Protein AF-A0A819IJ86-F1 (afdb_monomer_lite)

Radius of gyration: 15.09 Å; chains: 1; bounding box: 51×26×33 Å

pLDDT: mean 74.7, std 16.1, range [35.72, 92.31]

Foldseek 3Di:
DDPDDDPPPPPDQQLVNQLVQQVPDDPPDPCSNVLSSVQSVLQWHDDPPDCWIAHPFQRDIDNADAPQFPLVVVLVRSVVSPVDDDDDGPSNVVVPVDRRHHD

Structure (mmCIF, N/CA/C/O backbone):
data_AF-A0A819IJ86-F1
#
_entry.id   AF-A0A819IJ86-F1
#
loop_
_atom_site.group_PDB
_atom_site.id
_atom_site.type_symbol
_atom_site.label_atom_id
_atom_site.label_alt_id
_atom_site.label_comp_id
_atom_site.label_asym_id
_atom_site.label_entity_id
_atom_site.label_seq_id
_atom_site.pdbx_PDB_ins_code
_atom_site.Cartn_x
_atom_site.Cartn_y
_atom_site.Cartn_z
_atom_site.occupancy
_atom_site.B_iso_or_equiv
_atom_site.auth_seq_id
_atom_site.auth_comp_id
_atom_site.auth_asym_id
_atom_site.auth_atom_id
_atom_site.pdbx_PDB_model_num
ATOM 1 N N . MET A 1 1 ? -36.456 14.736 20.116 1.00 35.72 1 MET A N 1
ATOM 2 C CA . MET A 1 1 ? -36.080 14.168 18.804 1.00 35.72 1 MET A CA 1
ATOM 3 C C . MET A 1 1 ? -34.591 14.385 18.622 1.00 35.72 1 MET A C 1
ATOM 5 O O . MET A 1 1 ? -34.168 15.497 18.346 1.00 35.72 1 MET A O 1
ATOM 9 N N . THR A 1 2 ? -33.793 13.368 18.925 1.00 36.53 2 THR A N 1
ATOM 10 C CA . THR A 1 2 ? -32.334 13.401 18.792 1.00 36.53 2 THR A CA 1
ATOM 11 C C . THR A 1 2 ? -31.956 13.153 17.328 1.00 36.53 2 THR A C 1
ATOM 13 O O . THR A 1 2 ? -32.485 12.212 16.732 1.00 36.53 2 THR A O 1
ATOM 16 N N . PRO A 1 3 ? -31.088 13.977 16.714 1.00 41.59 3 PRO A N 1
ATOM 17 C CA . PRO A 1 3 ? -30.634 13.727 15.357 1.00 41.59 3 PRO A CA 1
ATOM 18 C C . PRO A 1 3 ? -29.793 12.450 15.348 1.00 41.59 3 PRO A C 1
ATOM 20 O O . PRO A 1 3 ? -28.853 12.289 16.128 1.00 41.59 3 PRO A O 1
ATOM 23 N N . SER A 1 4 ? -30.203 11.518 14.494 1.00 45.41 4 SER A N 1
ATOM 24 C CA . SER A 1 4 ? -29.578 10.218 14.318 1.00 45.41 4 SER A CA 1
ATOM 25 C C . SER A 1 4 ? -28.109 10.374 13.948 1.00 45.41 4 SER A C 1
ATOM 27 O O . SER A 1 4 ? -27.750 11.138 13.053 1.00 45.41 4 SER A O 1
ATOM 29 N N . ILE A 1 5 ? -27.289 9.621 14.672 1.00 47.59 5 ILE A N 1
ATOM 30 C CA . ILE A 1 5 ? -25.848 9.494 14.507 1.00 47.59 5 ILE A CA 1
ATOM 31 C C . ILE A 1 5 ? -25.521 9.324 13.019 1.00 47.59 5 ILE A C 1
ATOM 33 O O . ILE A 1 5 ? -26.011 8.416 12.348 1.00 47.59 5 ILE A O 1
ATOM 37 N N . VAL A 1 6 ? -24.723 10.279 12.546 1.00 41.00 6 VAL A N 1
ATOM 38 C CA . VAL A 1 6 ? -24.083 10.410 11.239 1.00 41.00 6 VAL A CA 1
ATOM 39 C C . VAL A 1 6 ? -23.805 9.041 10.620 1.00 41.00 6 VAL A C 1
ATOM 41 O O . VAL A 1 6 ? -23.065 8.238 11.186 1.00 41.00 6 VAL A O 1
ATOM 44 N N . LYS A 1 7 ? -24.370 8.784 9.432 1.00 43.94 7 LYS A N 1
ATOM 45 C CA . LYS A 1 7 ? -23.809 7.790 8.512 1.00 43.94 7 LYS A CA 1
ATOM 46 C C . LYS A 1 7 ? -22.376 8.232 8.253 1.00 43.94 7 LYS A C 1
ATOM 48 O O . LYS A 1 7 ? -22.164 9.174 7.498 1.00 43.94 7 LYS A O 1
ATOM 53 N N . SER A 1 8 ? -21.451 7.592 8.955 1.00 41.53 8 SER A N 1
ATOM 54 C CA . SER A 1 8 ? -20.025 7.858 8.943 1.00 41.53 8 SER A CA 1
ATOM 55 C C . SER A 1 8 ? -19.559 8.101 7.517 1.00 41.53 8 SER A C 1
ATOM 57 O O . SER A 1 8 ? -19.741 7.252 6.644 1.00 41.53 8 SER A O 1
ATOM 59 N N . ASP A 1 9 ? -19.018 9.290 7.292 1.00 42.53 9 ASP A N 1
ATOM 60 C CA . ASP A 1 9 ? -18.491 9.744 6.023 1.00 42.53 9 ASP A CA 1
ATOM 61 C C . ASP A 1 9 ? -17.417 8.777 5.501 1.00 42.53 9 ASP A C 1
ATOM 63 O O . ASP A 1 9 ? -16.225 8.941 5.733 1.00 42.53 9 ASP A O 1
ATOM 67 N N . CYS A 1 10 ? -17.819 7.793 4.697 1.00 45.34 10 CYS A N 1
ATOM 68 C CA . CYS A 1 10 ? -16.911 7.097 3.781 1.00 45.34 10 CYS A CA 1
ATOM 69 C C . CYS A 1 10 ? -16.544 7.989 2.573 1.00 45.34 10 CYS A C 1
ATOM 71 O O . CYS A 1 10 ? -16.045 7.495 1.564 1.00 45.34 10 CYS A O 1
ATOM 73 N N . LYS A 1 11 ? -16.822 9.299 2.638 1.00 48.47 11 LYS A N 1
ATOM 74 C CA . LYS A 1 11 ? -16.230 10.322 1.775 1.00 48.47 11 LYS A CA 1
ATOM 75 C C . LYS A 1 11 ? -14.857 10.646 2.358 1.00 48.47 11 LYS A C 1
ATOM 77 O O . LYS A 1 11 ? -14.781 11.427 3.296 1.00 48.47 11 LYS A O 1
ATOM 82 N N . GLY A 1 12 ? -13.770 10.060 1.864 1.00 47.78 12 GLY A N 1
ATOM 83 C CA . GLY A 1 12 ? -12.475 10.435 2.445 1.00 47.78 12 GLY A CA 1
ATOM 84 C C . GLY A 1 12 ? -11.240 10.175 1.618 1.00 47.78 12 GLY A C 1
ATOM 85 O O . GLY A 1 12 ? -10.321 10.983 1.655 1.00 47.78 12 GLY A O 1
ATOM 86 N N . ILE A 1 13 ? -11.192 9.081 0.865 1.00 56.25 13 ILE A N 1
ATOM 87 C CA . ILE A 1 13 ? -10.005 8.763 0.076 1.00 56.25 13 ILE A CA 1
ATOM 88 C C . ILE A 1 13 ? -10.469 8.222 -1.277 1.00 56.25 13 ILE A C 1
ATOM 90 O O . ILE A 1 13 ? -10.625 7.012 -1.455 1.00 56.25 13 ILE A O 1
ATOM 94 N N . ASP A 1 14 ? -10.755 9.123 -2.218 1.00 78.19 14 ASP A N 1
ATOM 95 C CA . ASP A 1 14 ? -10.970 8.731 -3.611 1.00 78.19 14 ASP A CA 1
ATOM 96 C C . ASP A 1 14 ? -9.646 8.234 -4.233 1.00 78.19 14 ASP A C 1
ATOM 98 O O . ASP A 1 14 ? -8.552 8.455 -3.703 1.00 78.19 14 ASP A O 1
ATOM 102 N N . GLU A 1 15 ? -9.728 7.471 -5.323 1.00 82.12 15 GLU A N 1
ATOM 103 C CA . GLU A 1 15 ? -8.541 6.921 -5.997 1.00 82.12 15 GLU A CA 1
ATOM 104 C C . GLU A 1 15 ? -7.550 8.006 -6.430 1.00 82.12 15 GLU A C 1
ATOM 106 O O . GLU A 1 15 ? -6.336 7.810 -6.356 1.00 82.12 15 GLU A O 1
ATOM 11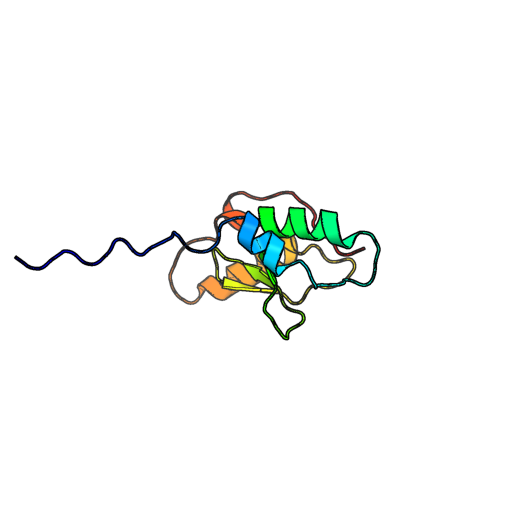1 N N . LYS A 1 16 ? -8.066 9.177 -6.804 1.00 86.12 16 LYS A N 1
ATOM 112 C CA . LYS A 1 16 ? -7.270 10.323 -7.233 1.00 86.12 16 LYS A CA 1
ATOM 113 C C . LYS A 1 16 ? -6.402 10.854 -6.092 1.00 86.12 16 LYS A C 1
ATOM 115 O O . LYS A 1 16 ? -5.219 11.106 -6.305 1.00 86.12 16 LYS A O 1
ATOM 120 N N . TRP A 1 17 ? -6.945 10.972 -4.885 1.00 87.19 17 TRP A N 1
ATOM 121 C CA . TRP A 1 17 ? -6.191 11.360 -3.697 1.00 87.19 17 TRP A CA 1
ATOM 122 C C . TRP A 1 17 ? -5.122 10.321 -3.358 1.00 87.19 17 TRP A C 1
ATOM 124 O O . TRP A 1 17 ? -3.988 10.678 -3.044 1.00 87.19 17 TRP A O 1
ATOM 134 N N . ARG A 1 18 ? -5.439 9.023 -3.478 1.00 87.56 18 ARG A N 1
ATOM 135 C CA . ARG A 1 18 ? -4.446 7.956 -3.266 1.00 87.56 18 ARG A CA 1
ATOM 136 C C . ARG A 1 18 ? -3.275 8.067 -4.232 1.00 87.56 18 ARG A C 1
ATOM 138 O O . ARG A 1 18 ? -2.132 7.957 -3.799 1.00 87.56 18 ARG A O 1
ATOM 145 N N . LEU A 1 19 ? -3.560 8.342 -5.504 1.00 86.62 19 LEU A N 1
ATOM 146 C CA . LEU A 1 19 ? -2.541 8.571 -6.523 1.00 86.62 19 LEU A CA 1
ATOM 147 C C . LEU A 1 19 ? -1.684 9.801 -6.199 1.00 86.62 19 LEU A C 1
ATOM 149 O O . LEU A 1 19 ? -0.461 9.713 -6.238 1.00 86.62 19 LEU A O 1
ATOM 153 N N . GLN A 1 20 ? -2.306 10.915 -5.802 1.00 86.69 20 GLN A N 1
ATOM 154 C CA . GLN A 1 20 ? -1.583 12.126 -5.392 1.00 86.69 20 GLN A CA 1
ATOM 155 C C . GLN A 1 20 ? -0.643 11.875 -4.214 1.00 86.69 20 GLN A C 1
ATOM 157 O O . GLN A 1 20 ? 0.461 12.402 -4.194 1.00 86.69 20 GLN A O 1
ATOM 162 N N . MET A 1 21 ? -1.057 11.059 -3.247 1.00 86.38 21 MET A N 1
ATOM 163 C CA . MET A 1 21 ? -0.220 10.728 -2.095 1.00 86.38 21 MET A CA 1
ATOM 164 C C . MET A 1 21 ? 0.949 9.814 -2.454 1.00 86.38 21 MET A C 1
ATOM 166 O O . MET A 1 21 ? 1.936 9.798 -1.736 1.00 86.38 21 MET A O 1
ATOM 170 N N . LEU A 1 22 ? 0.859 9.056 -3.545 1.00 84.50 22 LEU A N 1
ATOM 171 C CA . LEU A 1 22 ? 1.961 8.228 -4.031 1.00 84.50 22 LEU A CA 1
ATOM 172 C C . LEU A 1 22 ? 2.983 9.041 -4.848 1.00 84.50 22 LEU A C 1
ATOM 174 O O . LEU A 1 22 ? 4.118 8.596 -5.000 1.00 84.50 22 LEU A O 1
ATOM 178 N N . HIS A 1 23 ? 2.625 10.240 -5.329 1.00 73.38 23 HIS A N 1
ATOM 179 C CA . HIS A 1 23 ? 3.571 11.143 -5.988 1.00 73.38 23 HIS A CA 1
ATOM 180 C C . HIS A 1 23 ? 4.635 11.607 -4.977 1.00 73.38 23 HIS A C 1
ATOM 182 O O . HIS A 1 23 ? 4.353 12.409 -4.090 1.00 73.38 23 HIS A O 1
ATOM 188 N N . GLY A 1 24 ? 5.860 11.094 -5.111 1.00 63.91 24 GLY A N 1
ATOM 189 C CA . GLY A 1 24 ? 6.982 11.377 -4.206 1.00 63.91 24 GLY A CA 1
ATOM 190 C C . GLY A 1 24 ? 7.601 10.128 -3.576 1.00 63.91 24 GLY A C 1
ATOM 191 O O . GLY A 1 24 ? 8.734 10.191 -3.104 1.00 63.91 24 GLY A O 1
ATOM 192 N N . LEU A 1 25 ? 6.917 8.978 -3.633 1.00 68.06 25 LEU A N 1
ATOM 193 C CA . LEU A 1 25 ? 7.584 7.684 -3.495 1.00 68.06 25 LEU A CA 1
ATOM 194 C C . LEU A 1 25 ? 8.423 7.463 -4.748 1.00 68.06 25 LEU A C 1
ATOM 196 O O . LEU A 1 25 ? 7.867 7.258 -5.824 1.00 68.06 25 LEU A O 1
ATOM 200 N N . SER A 1 26 ? 9.744 7.487 -4.602 1.00 65.56 26 SER A N 1
ATOM 201 C CA . SER A 1 26 ? 10.612 6.927 -5.627 1.00 65.56 26 SER A CA 1
ATOM 202 C C . SER A 1 26 ? 11.054 5.541 -5.196 1.00 65.56 26 SER A C 1
ATOM 204 O O . SER A 1 26 ? 11.706 5.381 -4.163 1.00 65.56 26 SER A O 1
ATOM 206 N N . PHE A 1 27 ? 10.707 4.527 -5.988 1.00 65.62 27 PHE A N 1
ATOM 207 C CA . PHE A 1 27 ? 11.238 3.178 -5.794 1.00 65.62 27 PHE A CA 1
ATOM 208 C C . PHE A 1 27 ? 12.614 3.005 -6.465 1.00 65.62 27 PHE A C 1
ATOM 210 O O . PHE A 1 27 ? 13.196 1.914 -6.440 1.00 65.62 27 PHE A O 1
ATOM 217 N N . GLY A 1 2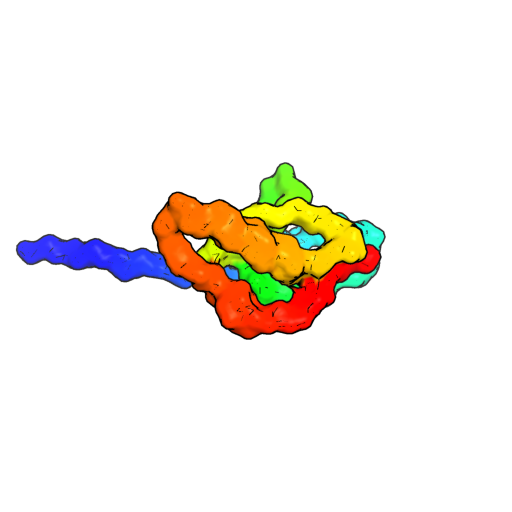8 ? 13.166 4.104 -6.993 1.00 57.72 28 GLY A N 1
ATOM 218 C CA . GLY A 1 28 ? 14.486 4.180 -7.604 1.00 57.72 28 GLY A CA 1
ATOM 219 C C . GLY A 1 28 ? 14.512 3.766 -9.074 1.00 57.72 28 GLY A C 1
ATOM 220 O O . GLY A 1 28 ? 15.567 3.340 -9.537 1.00 57.72 28 GLY A O 1
ATOM 221 N N . THR A 1 29 ? 13.385 3.844 -9.795 1.00 56.38 29 THR A N 1
ATOM 222 C CA . THR A 1 29 ? 13.305 3.495 -11.226 1.00 56.38 29 THR A CA 1
ATOM 223 C C . THR A 1 29 ? 12.320 4.395 -11.981 1.00 56.38 29 THR A C 1
ATOM 225 O O . THR A 1 29 ? 11.372 4.904 -11.395 1.00 56.38 29 THR A O 1
ATOM 228 N N . ASP A 1 30 ? 12.463 4.506 -13.304 1.00 56.50 30 ASP A N 1
ATOM 229 C CA . ASP A 1 30 ? 11.540 5.255 -14.180 1.00 56.50 30 ASP A CA 1
ATOM 230 C C . ASP A 1 30 ? 10.104 4.671 -14.233 1.00 56.50 30 ASP A C 1
ATOM 232 O O . ASP A 1 30 ? 9.202 5.251 -14.838 1.00 56.50 30 ASP A O 1
ATOM 236 N N . TYR A 1 31 ? 9.860 3.523 -13.585 1.00 58.38 31 TYR A N 1
ATOM 237 C CA . TYR A 1 31 ? 8.568 2.824 -13.538 1.00 58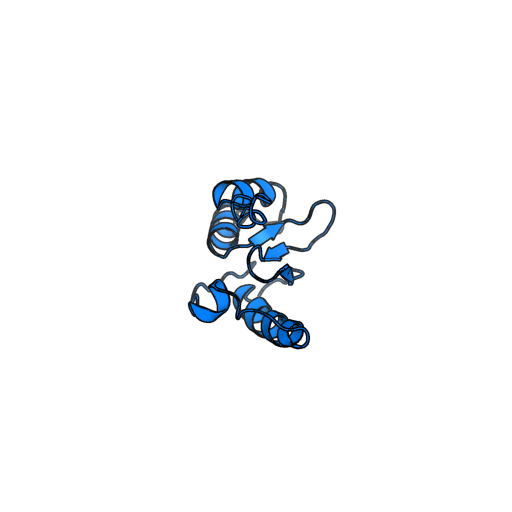.38 31 TYR A CA 1
ATOM 238 C C . TYR A 1 31 ? 7.606 3.352 -12.457 1.00 58.38 31 TYR A C 1
ATOM 240 O O . TYR A 1 31 ? 6.513 2.803 -12.272 1.00 58.38 31 TYR A O 1
ATOM 248 N N . ASP A 1 32 ? 7.978 4.429 -11.764 1.00 71.50 32 ASP A N 1
ATOM 249 C CA . ASP A 1 32 ? 7.274 4.922 -10.579 1.00 71.50 32 ASP A CA 1
ATOM 250 C C . ASP A 1 32 ? 5.813 5.339 -10.877 1.00 71.50 32 ASP A C 1
ATOM 252 O O . ASP A 1 32 ? 4.917 5.037 -10.087 1.00 71.50 32 ASP A O 1
ATOM 256 N N . GLN A 1 33 ? 5.502 5.936 -12.038 1.00 80.00 33 GLN A N 1
ATOM 257 C CA . GLN A 1 33 ? 4.146 6.450 -12.312 1.00 80.00 33 GLN A CA 1
ATOM 258 C C . GLN A 1 33 ? 3.085 5.352 -12.504 1.00 80.00 33 GLN A C 1
ATOM 260 O O . GLN A 1 33 ? 2.005 5.429 -11.912 1.00 80.00 33 GLN A O 1
ATOM 265 N N . ARG A 1 34 ? 3.370 4.325 -13.318 1.00 82.56 34 ARG A N 1
ATOM 266 C CA . ARG A 1 34 ? 2.426 3.215 -13.551 1.00 82.56 34 ARG A CA 1
ATOM 267 C C . ARG A 1 34 ? 2.199 2.421 -12.266 1.00 82.56 34 ARG A C 1
ATOM 269 O O . ARG A 1 34 ? 1.062 2.090 -11.939 1.00 82.56 34 ARG A O 1
ATOM 276 N N . LEU A 1 35 ? 3.268 2.177 -11.512 1.00 83.19 35 LEU A N 1
ATOM 277 C CA . LEU A 1 35 ? 3.195 1.520 -10.213 1.00 83.19 35 LEU A CA 1
ATOM 278 C C . LEU A 1 35 ? 2.311 2.313 -9.234 1.00 83.19 35 LEU A C 1
ATOM 280 O O . LEU A 1 35 ? 1.457 1.730 -8.566 1.00 83.19 35 LEU A O 1
ATOM 284 N N . CYS A 1 36 ? 2.453 3.641 -9.188 1.00 86.19 36 CYS A N 1
ATOM 285 C CA . CYS A 1 36 ? 1.597 4.499 -8.367 1.00 86.19 36 CYS A CA 1
ATOM 286 C C . CYS A 1 36 ? 0.113 4.404 -8.765 1.00 86.19 36 CYS A C 1
ATOM 288 O O . CYS A 1 36 ? -0.750 4.333 -7.891 1.00 86.19 36 CYS A O 1
ATOM 290 N N . GLN A 1 37 ? -0.199 4.354 -10.063 1.00 86.56 37 GLN A N 1
ATOM 291 C CA . GLN A 1 37 ? -1.575 4.175 -10.547 1.00 86.56 37 GLN A CA 1
ATOM 292 C C . GLN A 1 37 ? -2.159 2.828 -10.115 1.00 86.56 37 GLN A C 1
ATOM 294 O O . GLN A 1 37 ? -3.257 2.779 -9.562 1.00 86.56 37 GLN A O 1
ATOM 299 N N . GLU A 1 38 ? -1.410 1.741 -10.303 1.00 87.50 38 GLU A N 1
ATOM 300 C CA . GLU A 1 38 ? -1.852 0.400 -9.914 1.00 87.50 38 GLU A CA 1
ATOM 301 C C . GLU A 1 38 ? -2.064 0.296 -8.392 1.00 87.50 38 GLU A C 1
ATOM 303 O O . GLU A 1 38 ? -3.060 -0.276 -7.939 1.00 87.50 38 GLU A O 1
ATOM 308 N N . LEU A 1 39 ? -1.183 0.903 -7.587 1.00 89.06 39 LEU A N 1
ATOM 309 C CA . LEU A 1 39 ? -1.323 0.976 -6.129 1.00 89.06 39 LEU A CA 1
ATOM 310 C C . LEU A 1 39 ? -2.562 1.776 -5.706 1.00 89.06 39 LEU A C 1
ATOM 312 O O . LEU A 1 39 ? -3.330 1.306 -4.860 1.00 89.06 39 LEU A O 1
ATOM 316 N N . ALA A 1 40 ? -2.787 2.946 -6.307 1.00 89.12 40 ALA A N 1
ATOM 317 C CA . ALA A 1 40 ? -3.952 3.781 -6.031 1.00 89.12 40 ALA A CA 1
ATOM 318 C C . ALA A 1 40 ? -5.262 3.057 -6.373 1.00 89.12 40 ALA A C 1
ATOM 320 O O . ALA A 1 40 ? -6.177 3.015 -5.538 1.00 89.12 40 ALA A O 1
ATOM 321 N N . ALA A 1 41 ? -5.332 2.419 -7.544 1.00 86.62 41 ALA A N 1
ATOM 322 C CA . ALA A 1 41 ? -6.458 1.581 -7.953 1.00 86.62 41 ALA A CA 1
ATOM 323 C C . ALA A 1 41 ? -6.666 0.409 -6.980 1.00 86.62 41 ALA A C 1
ATOM 325 O O . ALA A 1 41 ? -7.795 0.083 -6.619 1.00 86.62 41 ALA A O 1
ATOM 326 N N . CYS A 1 42 ? -5.576 -0.156 -6.447 1.00 88.50 42 CYS A N 1
ATOM 327 C CA . CYS A 1 42 ? -5.606 -1.208 -5.430 1.00 88.50 42 CYS A CA 1
ATOM 328 C C . CYS A 1 42 ? -5.916 -0.726 -3.999 1.00 88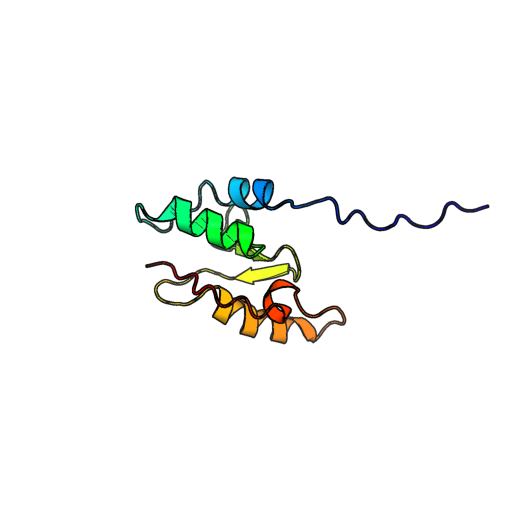.50 42 CYS A C 1
ATOM 330 O O . CYS A 1 42 ? -5.897 -1.524 -3.058 1.00 88.50 42 CYS A O 1
ATOM 332 N N . GLY A 1 43 ? -6.247 0.552 -3.811 1.00 89.38 43 GLY A N 1
ATOM 333 C CA . GLY A 1 43 ? -6.650 1.090 -2.513 1.00 89.38 43 GLY A CA 1
ATOM 334 C C . GLY A 1 43 ? -5.496 1.550 -1.626 1.00 89.38 43 GLY A C 1
ATOM 335 O O . GLY A 1 43 ? -5.731 1.820 -0.448 1.00 89.38 43 GLY A O 1
ATOM 336 N N . PHE A 1 44 ? -4.272 1.629 -2.149 1.00 91.25 44 PHE A N 1
ATOM 337 C CA . PHE A 1 44 ? -3.094 2.027 -1.386 1.00 91.25 44 PHE A CA 1
ATOM 338 C C . PHE A 1 44 ? -2.752 3.495 -1.555 1.00 91.25 44 PHE A C 1
ATOM 340 O O . PHE A 1 44 ? -2.924 4.062 -2.625 1.00 91.25 44 PHE A O 1
ATOM 347 N N . TYR A 1 45 ? -2.211 4.083 -0.497 1.00 90.06 45 TYR A N 1
ATOM 348 C CA . TYR A 1 45 ? -1.604 5.407 -0.508 1.00 90.06 45 TYR A CA 1
ATOM 349 C C . TYR A 1 45 ? -0.332 5.407 0.341 1.00 90.06 45 TYR A C 1
ATOM 351 O O . TYR A 1 45 ? -0.169 4.560 1.225 1.00 90.06 45 TYR A O 1
ATOM 359 N N . HIS A 1 46 ? 0.572 6.349 0.076 1.00 89.62 46 HIS A N 1
ATOM 360 C CA . HIS A 1 46 ? 1.794 6.530 0.859 1.00 89.62 46 HIS A CA 1
ATOM 361 C C . HIS A 1 46 ? 1.503 7.146 2.222 1.00 89.62 46 HIS A C 1
ATOM 363 O O . HIS A 1 46 ? 0.684 8.061 2.346 1.00 89.62 46 HIS A O 1
ATOM 369 N N . VAL A 1 47 ? 2.212 6.685 3.246 1.00 88.69 47 VAL A N 1
ATOM 370 C CA . VAL A 1 47 ? 2.233 7.358 4.542 1.00 88.69 47 VAL A CA 1
ATOM 371 C C . VAL A 1 47 ? 3.430 8.302 4.567 1.00 88.69 47 VAL A C 1
ATOM 373 O O . VAL A 1 47 ? 4.571 7.838 4.542 1.00 88.69 47 VAL A O 1
ATOM 376 N N . LYS A 1 48 ? 3.149 9.613 4.626 1.00 81.50 48 LYS A N 1
ATOM 377 C CA . LYS A 1 48 ? 4.165 10.677 4.695 1.00 81.50 48 LYS A CA 1
ATOM 378 C C . LYS A 1 48 ? 5.235 10.354 5.738 1.00 81.50 48 LYS A C 1
ATOM 380 O O . LYS A 1 48 ? 4.918 9.803 6.791 1.00 81.50 48 LYS A O 1
ATOM 385 N N . ASP A 1 49 ? 6.476 10.700 5.411 1.00 82.00 49 ASP A N 1
ATOM 386 C CA . ASP A 1 49 ? 7.659 10.524 6.265 1.00 82.00 49 ASP A CA 1
ATOM 387 C C . ASP A 1 49 ? 7.978 9.060 6.628 1.00 82.00 49 ASP A C 1
ATOM 389 O O . ASP A 1 49 ? 8.683 8.779 7.596 1.00 82.00 49 ASP A O 1
ATOM 393 N N . THR A 1 50 ? 7.471 8.098 5.849 1.00 84.44 50 THR A N 1
ATOM 394 C CA . THR A 1 50 ? 7.781 6.671 6.015 1.00 84.44 50 THR A CA 1
ATOM 395 C C . THR A 1 50 ? 8.021 5.992 4.672 1.00 84.44 50 THR A C 1
ATOM 397 O O . THR A 1 50 ? 7.580 6.486 3.647 1.00 84.44 50 THR A O 1
ATOM 400 N N . ASP A 1 51 ? 8.610 4.797 4.665 1.00 84.69 51 ASP A N 1
ATOM 401 C CA . ASP A 1 51 ? 8.670 3.951 3.459 1.00 84.69 51 ASP A CA 1
ATOM 402 C C . ASP A 1 51 ? 7.424 3.062 3.296 1.00 84.69 51 ASP A C 1
ATOM 404 O O . ASP A 1 51 ? 7.462 2.054 2.593 1.00 84.69 51 ASP A O 1
ATOM 408 N N . ASN A 1 52 ? 6.332 3.344 4.011 1.00 90.00 52 ASN A N 1
ATOM 409 C CA . ASN A 1 52 ? 5.181 2.450 4.075 1.00 90.00 52 ASN A CA 1
ATOM 410 C C . ASN A 1 52 ? 4.028 2.939 3.200 1.00 90.00 5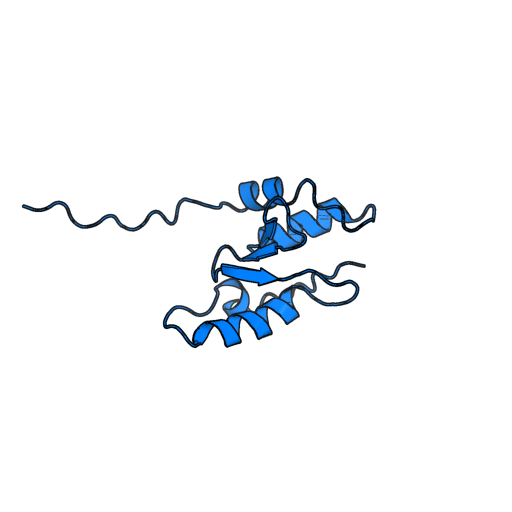2 ASN A C 1
ATOM 412 O O . ASN A 1 52 ? 3.750 4.133 3.086 1.00 90.00 52 ASN A O 1
ATOM 416 N N . ILE A 1 53 ? 3.275 1.982 2.670 1.00 91.19 53 ILE A N 1
ATOM 417 C CA . ILE A 1 53 ? 1.966 2.217 2.064 1.00 91.19 53 ILE A CA 1
ATOM 418 C C . ILE A 1 53 ? 0.870 1.678 2.979 1.00 91.19 53 ILE A C 1
ATOM 420 O O . ILE A 1 53 ? 1.067 0.694 3.700 1.00 91.19 53 ILE A O 1
ATOM 424 N N . ARG A 1 54 ? -0.301 2.311 2.947 1.00 91.75 54 ARG A N 1
ATOM 425 C CA . ARG A 1 54 ? -1.464 1.917 3.742 1.00 91.75 54 ARG A CA 1
ATOM 426 C C . ARG A 1 54 ? -2.662 1.632 2.851 1.00 91.75 54 ARG A C 1
ATOM 428 O O . ARG A 1 54 ? -2.936 2.385 1.922 1.00 91.75 54 ARG A O 1
ATOM 435 N N . CYS A 1 55 ? -3.392 0.558 3.145 1.00 91.19 55 CYS A N 1
ATOM 436 C CA . CYS A 1 55 ? -4.673 0.295 2.493 1.00 91.19 55 CYS A CA 1
ATOM 437 C C . CYS A 1 55 ? -5.775 1.167 3.111 1.00 91.19 55 CYS A C 1
ATOM 439 O O . CYS A 1 55 ? -5.991 1.128 4.321 1.00 91.19 55 CYS A O 1
ATOM 441 N N . ALA A 1 56 ? -6.525 1.893 2.285 1.00 88.38 56 ALA A N 1
ATOM 442 C CA . ALA A 1 56 ? -7.647 2.722 2.727 1.00 88.38 56 ALA A CA 1
ATOM 443 C C . ALA A 1 56 ? -8.841 1.912 3.272 1.00 88.38 56 ALA A C 1
ATOM 445 O O . ALA A 1 56 ? -9.659 2.459 4.003 1.00 88.38 56 ALA A O 1
ATOM 446 N N . TYR A 1 57 ? -8.939 0.618 2.941 1.00 85.69 57 TYR A N 1
ATOM 447 C CA . TYR A 1 57 ? -10.092 -0.220 3.299 1.00 85.69 57 TYR A CA 1
ATOM 448 C C . TYR A 1 57 ? -9.900 -1.022 4.586 1.00 85.69 57 TYR A C 1
ATOM 450 O O . TYR A 1 57 ? -10.840 -1.177 5.355 1.00 85.69 57 TYR A O 1
ATOM 458 N N . CYS A 1 58 ? -8.702 -1.566 4.811 1.00 87.12 58 CYS A N 1
ATOM 459 C CA . CYS A 1 58 ? -8.412 -2.433 5.961 1.00 87.12 58 CYS A CA 1
ATOM 460 C C . CYS A 1 58 ? -7.271 -1.924 6.840 1.00 87.12 58 CYS A C 1
ATOM 462 O O . CYS A 1 58 ? -6.799 -2.663 7.697 1.00 87.12 58 CYS A O 1
ATOM 464 N N . THR A 1 59 ? -6.791 -0.708 6.562 1.00 89.12 59 THR A N 1
ATOM 465 C CA . THR A 1 59 ? -5.755 0.023 7.309 1.00 89.12 59 THR A CA 1
ATOM 466 C C . THR A 1 59 ? -4.399 -0.674 7.438 1.00 89.12 59 THR A C 1
ATOM 468 O O . THR A 1 59 ? -3.501 -0.137 8.088 1.00 89.12 59 THR A O 1
ATOM 471 N N . VAL A 1 60 ? -4.196 -1.810 6.756 1.00 90.69 60 VAL A N 1
ATOM 472 C CA . VAL A 1 60 ? -2.923 -2.532 6.764 1.00 90.69 60 VAL A CA 1
ATOM 473 C C . VAL A 1 60 ? -1.790 -1.644 6.271 1.00 90.69 60 VAL A C 1
ATOM 475 O O . VAL A 1 60 ? -1.921 -0.954 5.259 1.00 90.69 60 VAL A O 1
ATOM 478 N N . LEU A 1 61 ? -0.679 -1.687 6.999 1.00 92.31 61 LEU A N 1
ATOM 479 C CA . LEU A 1 61 ? 0.581 -1.052 6.644 1.00 92.31 61 LEU A CA 1
ATOM 480 C C . LEU A 1 61 ? 1.498 -2.092 6.007 1.00 92.31 61 LEU A C 1
ATOM 482 O O . LEU A 1 61 ? 1.687 -3.178 6.553 1.00 92.31 61 LEU A O 1
ATOM 486 N N . ILE A 1 62 ? 2.070 -1.753 4.858 1.00 92.12 62 ILE A N 1
ATOM 487 C CA . ILE A 1 62 ? 3.014 -2.602 4.133 1.00 92.12 62 ILE A CA 1
ATOM 488 C C . ILE A 1 62 ? 4.269 -1.779 3.881 1.00 92.12 62 ILE A C 1
ATOM 490 O O . ILE A 1 62 ? 4.175 -0.686 3.329 1.00 92.12 62 ILE A O 1
ATOM 494 N N . LYS A 1 63 ? 5.432 -2.326 4.245 1.00 90.88 63 LYS A N 1
ATOM 495 C CA . LYS A 1 63 ? 6.724 -1.835 3.765 1.00 90.88 63 LYS A CA 1
ATOM 496 C C . LYS A 1 63 ? 7.020 -2.522 2.428 1.00 90.88 63 LYS A C 1
ATOM 498 O O . LYS A 1 63 ? 7.264 -3.733 2.440 1.00 90.88 63 LYS A O 1
ATOM 503 N N . PRO A 1 64 ? 6.951 -1.822 1.285 1.00 86.56 64 PRO A N 1
ATOM 504 C CA . PRO A 1 64 ? 7.185 -2.424 -0.018 1.00 86.56 64 PRO A CA 1
ATOM 505 C C . PRO A 1 64 ? 8.584 -3.049 -0.105 1.00 86.56 64 PRO A C 1
ATOM 507 O O . PRO A 1 64 ? 9.550 -2.525 0.447 1.00 86.56 64 PRO A O 1
ATOM 510 N N . LYS A 1 65 ? 8.691 -4.193 -0.785 1.00 85.31 65 LYS A N 1
ATOM 511 C CA . LYS A 1 65 ? 9.953 -4.915 -0.997 1.00 85.31 65 LYS A CA 1
ATOM 512 C C . LYS A 1 65 ? 10.104 -5.212 -2.484 1.00 85.31 65 LYS A C 1
ATOM 514 O O . LYS A 1 65 ? 9.122 -5.580 -3.129 1.00 85.31 65 LYS A O 1
ATOM 519 N N . ARG A 1 66 ? 11.327 -5.086 -3.005 1.00 83.69 66 ARG A N 1
ATOM 520 C CA . ARG A 1 66 ? 11.647 -5.474 -4.387 1.00 83.69 66 ARG A CA 1
ATOM 521 C C . ARG A 1 66 ? 11.339 -6.947 -4.616 1.00 83.69 66 ARG A C 1
ATOM 523 O O . ARG A 1 66 ? 11.518 -7.754 -3.703 1.00 83.69 66 ARG A O 1
ATOM 530 N N . ASN A 1 67 ? 10.883 -7.282 -5.820 1.00 82.31 67 ASN A N 1
ATOM 531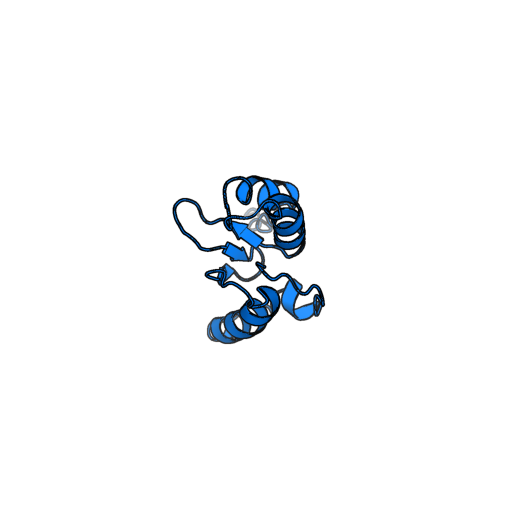 C CA . ASN A 1 67 ? 10.556 -8.651 -6.235 1.00 82.31 67 ASN A CA 1
ATOM 532 C C . ASN A 1 67 ? 9.485 -9.352 -5.379 1.00 82.31 67 ASN A C 1
ATOM 534 O O . ASN A 1 67 ? 9.334 -10.571 -5.445 1.00 82.31 67 ASN A O 1
ATOM 538 N N . VAL A 1 68 ? 8.718 -8.606 -4.575 1.00 86.19 68 VAL A N 1
ATOM 539 C CA . VAL A 1 68 ? 7.620 -9.154 -3.776 1.00 86.19 68 VAL A CA 1
ATOM 540 C C . VAL A 1 68 ? 6.330 -8.423 -4.108 1.00 86.19 68 VAL A C 1
ATOM 542 O O . VAL A 1 68 ? 6.211 -7.212 -3.943 1.00 86.19 68 VAL A O 1
ATOM 545 N N . SER A 1 69 ? 5.323 -9.197 -4.501 1.00 88.25 69 SER A N 1
ATOM 546 C CA . SER A 1 69 ? 3.978 -8.703 -4.781 1.00 88.25 69 SER A CA 1
ATOM 547 C C . SER A 1 69 ? 3.355 -8.013 -3.561 1.00 88.25 69 SER A C 1
ATOM 549 O O . SER A 1 69 ? 3.146 -8.642 -2.515 1.00 88.25 69 SER A O 1
ATOM 551 N N . ILE A 1 70 ? 2.987 -6.740 -3.703 1.00 90.31 70 ILE A N 1
ATOM 552 C CA . ILE A 1 70 ? 2.284 -5.960 -2.675 1.00 90.31 70 ILE A CA 1
ATOM 553 C C . ILE A 1 70 ? 0.948 -6.607 -2.319 1.00 90.31 70 ILE A C 1
ATOM 555 O O . ILE A 1 70 ? 0.611 -6.737 -1.142 1.00 90.31 70 ILE A O 1
ATOM 559 N N . MET A 1 71 ? 0.214 -7.103 -3.316 1.00 88.31 71 MET A N 1
ATOM 560 C CA . MET A 1 71 ? -1.077 -7.758 -3.101 1.00 88.31 71 MET A CA 1
ATOM 561 C C . MET A 1 71 ? -0.944 -9.088 -2.352 1.00 88.31 71 MET A C 1
ATOM 563 O O . MET A 1 71 ? -1.816 -9.443 -1.558 1.00 88.31 71 MET A O 1
ATOM 567 N N . SER A 1 72 ? 0.164 -9.810 -2.535 1.00 88.38 72 SER A N 1
ATOM 568 C CA . SER A 1 72 ? 0.433 -11.017 -1.744 1.00 88.38 72 SER A CA 1
ATOM 569 C C . SER A 1 72 ? 0.726 -10.681 -0.282 1.00 88.38 72 SER A C 1
ATOM 571 O O . SER A 1 72 ? 0.144 -11.305 0.605 1.00 88.38 72 SER A O 1
ATOM 573 N N . GLN A 1 73 ? 1.533 -9.646 -0.021 1.00 90.81 73 GLN A N 1
ATOM 574 C CA . GLN A 1 73 ? 1.761 -9.146 1.341 1.00 90.81 73 GLN A CA 1
ATOM 575 C C . GLN A 1 73 ? 0.453 -8.673 1.989 1.00 90.81 73 GLN A C 1
ATOM 577 O O . GLN A 1 73 ? 0.155 -9.038 3.126 1.00 90.81 73 GLN A O 1
ATOM 582 N N . HIS A 1 74 ? -0.378 -7.946 1.236 1.00 89.81 74 HIS A N 1
ATOM 583 C CA . HIS A 1 74 ? -1.691 -7.481 1.672 1.00 89.81 74 HIS A CA 1
ATOM 584 C C . HIS A 1 74 ? -2.583 -8.639 2.127 1.00 89.81 74 HIS A C 1
ATOM 586 O O . HIS A 1 74 ? -3.129 -8.594 3.227 1.00 89.81 74 HIS A O 1
ATOM 592 N N . ARG A 1 75 ? -2.696 -9.708 1.329 1.00 87.19 75 ARG A N 1
ATOM 593 C CA . ARG A 1 75 ? -3.509 -10.883 1.681 1.00 87.19 75 ARG A CA 1
ATOM 594 C C . ARG A 1 75 ? -3.074 -11.531 2.995 1.00 87.19 75 ARG A C 1
ATOM 596 O O . ARG A 1 75 ? -3.937 -11.954 3.762 1.00 87.19 75 ARG A O 1
ATOM 603 N N . VAL A 1 76 ? -1.770 -11.630 3.251 1.00 87.69 76 VAL A N 1
ATOM 604 C CA . VAL A 1 76 ? -1.245 -12.231 4.488 1.00 87.69 76 VAL A CA 1
ATOM 605 C C . VAL A 1 76 ? -1.496 -11.312 5.681 1.00 87.69 76 VAL A C 1
ATOM 607 O O . VAL A 1 76 ? -2.097 -11.736 6.667 1.00 87.69 76 VAL A O 1
ATOM 610 N N . LEU A 1 77 ? -1.096 -10.045 5.578 1.00 88.94 77 LEU A N 1
ATOM 611 C CA . LEU A 1 77 ? -1.154 -9.096 6.689 1.00 88.94 77 LEU A CA 1
ATOM 612 C C . LEU A 1 77 ? -2.597 -8.708 7.047 1.00 88.94 77 LEU A C 1
ATOM 614 O O . LEU A 1 77 ? -2.943 -8.645 8.224 1.00 88.94 77 LEU A O 1
ATOM 618 N N . ALA A 1 78 ? -3.487 -8.550 6.062 1.00 85.81 78 ALA A N 1
ATOM 619 C CA . ALA A 1 78 ? -4.897 -8.264 6.327 1.00 85.81 78 ALA A CA 1
ATOM 620 C C . ALA A 1 78 ? -5.593 -9.401 7.089 1.00 85.81 78 ALA A C 1
ATOM 622 O O . ALA A 1 78 ? -6.459 -9.134 7.915 1.00 85.81 78 ALA A O 1
ATOM 623 N N . LYS A 1 79 ? -5.212 -10.669 6.863 1.00 82.12 79 LYS A N 1
ATOM 624 C CA . LYS A 1 79 ? -5.731 -11.801 7.652 1.00 82.12 79 LYS A CA 1
ATOM 625 C C . LYS A 1 79 ? -5.276 -11.738 9.111 1.00 82.12 79 LYS A C 1
ATOM 627 O O . LYS A 1 79 ? -6.041 -12.121 9.988 1.00 82.12 79 LYS A O 1
ATOM 632 N N . GLN A 1 80 ? -4.064 -11.249 9.371 1.00 80.88 80 GLN A N 1
ATOM 633 C CA . GLN A 1 80 ? -3.517 -11.125 10.726 1.00 80.88 80 GLN A CA 1
ATOM 634 C C . GLN A 1 80 ? -4.191 -9.999 11.528 1.00 80.88 80 GLN A C 1
ATOM 636 O O . GLN A 1 80 ? -4.361 -10.137 12.737 1.00 80.88 80 GLN A O 1
ATOM 641 N N . LEU A 1 81 ? -4.645 -8.931 10.860 1.00 73.94 81 LEU A N 1
ATOM 642 C CA . LEU A 1 81 ? -5.395 -7.836 11.492 1.00 73.94 81 LEU A CA 1
ATOM 643 C C . LEU A 1 81 ? -6.797 -8.247 11.981 1.00 73.94 81 LEU A C 1
ATOM 645 O O . LEU A 1 81 ? -7.319 -7.636 12.909 1.00 73.94 81 LEU A O 1
ATOM 649 N N . LYS A 1 82 ? -7.381 -9.328 11.440 1.00 61.84 82 LYS A N 1
ATOM 650 C CA . LYS A 1 82 ? -8.726 -9.826 11.801 1.00 61.84 82 LYS A CA 1
ATOM 651 C C . LYS A 1 82 ? -8.875 -10.355 13.239 1.00 61.84 82 LYS A C 1
ATOM 653 O O . LYS A 1 82 ? -9.960 -10.806 13.595 1.00 61.84 82 LYS A O 1
ATOM 658 N N . LYS A 1 83 ? -7.838 -10.311 14.088 1.00 57.28 83 LYS A N 1
ATOM 659 C CA . LYS A 1 83 ? -7.977 -10.624 15.528 1.00 57.28 83 LYS A CA 1
ATOM 660 C C . LYS A 1 83 ? -8.808 -9.588 16.299 1.00 57.28 83 LYS A C 1
ATOM 662 O O . LYS A 1 83 ? -9.222 -9.875 17.416 1.00 57.28 83 LYS A O 1
ATOM 667 N N . SER A 1 84 ? -9.083 -8.427 15.706 1.00 50.69 84 SER A N 1
ATOM 668 C CA . SER A 1 84 ? -10.034 -7.441 16.216 1.00 50.69 84 SER A CA 1
ATOM 669 C C . SER A 1 84 ? -11.164 -7.303 15.196 1.00 50.69 84 SER A C 1
ATOM 671 O O . SER A 1 84 ? -10.913 -7.018 14.029 1.00 50.69 84 SER A O 1
ATOM 673 N N . SER A 1 85 ? -12.388 -7.621 15.608 1.00 59.25 85 SER A N 1
ATOM 674 C CA . SER A 1 85 ? -13.606 -7.661 14.790 1.00 59.25 85 SER A CA 1
ATOM 675 C C . SER A 1 85 ? -13.712 -6.499 13.788 1.00 59.25 85 SER A C 1
ATOM 677 O O . SER A 1 85 ? -13.778 -5.352 14.217 1.00 59.25 85 SER A O 1
ATOM 679 N N . THR A 1 86 ? -13.719 -6.787 12.475 1.00 48.84 86 THR A N 1
ATOM 680 C CA . THR A 1 86 ? -14.597 -6.213 11.419 1.00 48.84 86 THR A CA 1
ATOM 681 C C . THR A 1 86 ? -14.022 -6.384 9.999 1.00 48.84 86 THR A C 1
ATOM 683 O O . THR A 1 86 ? -12.842 -6.177 9.750 1.00 48.84 86 THR A O 1
ATOM 686 N N . ALA A 1 87 ? -14.915 -6.769 9.077 1.00 54.81 87 ALA A N 1
ATOM 687 C CA . ALA A 1 87 ? -14.857 -6.683 7.612 1.00 54.81 87 ALA A CA 1
ATOM 688 C C . ALA A 1 87 ? -13.576 -7.144 6.879 1.00 54.81 87 ALA A C 1
ATOM 690 O O . ALA A 1 87 ? -12.550 -6.473 6.816 1.00 54.81 87 ALA A O 1
ATOM 691 N N . ASP A 1 88 ? -13.705 -8.259 6.162 1.00 72.56 88 ASP A N 1
ATOM 692 C CA . ASP A 1 88 ? -12.791 -8.662 5.097 1.00 72.56 88 ASP A CA 1
ATOM 693 C C . ASP A 1 88 ? -12.505 -7.497 4.124 1.00 72.56 88 ASP A C 1
ATOM 695 O O . ASP A 1 88 ? -13.429 -6.937 3.530 1.00 72.56 88 ASP A O 1
ATOM 699 N N . CYS A 1 89 ? -11.223 -7.151 3.939 1.00 81.94 89 CYS A N 1
ATOM 700 C CA . CYS A 1 89 ? -10.791 -6.076 3.038 1.00 81.94 89 CYS A CA 1
ATOM 701 C C . CYS A 1 89 ? -11.388 -6.250 1.634 1.00 81.94 89 CYS A C 1
ATOM 703 O O . CYS A 1 89 ? -11.196 -7.301 1.020 1.00 81.94 89 CYS A O 1
ATOM 705 N N . LEU A 1 90 ? -12.041 -5.214 1.092 1.00 80.25 90 LEU A N 1
ATOM 706 C CA . LEU A 1 90 ? -12.685 -5.260 -0.229 1.00 80.25 90 LEU A CA 1
ATOM 707 C C . LEU A 1 90 ? -11.726 -5.716 -1.337 1.00 80.25 90 LEU A C 1
ATOM 709 O O . LEU A 1 90 ? -12.085 -6.568 -2.144 1.00 80.25 90 LEU A O 1
ATOM 713 N N . MET A 1 91 ? -10.480 -5.242 -1.311 1.00 76.94 91 MET A N 1
ATOM 714 C CA . MET A 1 91 ? -9.476 -5.582 -2.329 1.00 76.94 91 MET A CA 1
ATOM 715 C C . MET A 1 91 ? -8.959 -7.017 -2.194 1.00 76.94 91 MET A C 1
ATOM 717 O O . MET A 1 91 ? -8.602 -7.652 -3.185 1.00 76.94 91 MET A O 1
ATOM 721 N N . VAL A 1 92 ? -8.954 -7.555 -0.971 1.00 72.12 92 VAL A N 1
ATOM 722 C CA . VAL A 1 92 ? -8.617 -8.963 -0.711 1.00 72.12 92 VAL A CA 1
ATOM 723 C C . VAL A 1 92 ? -9.781 -9.876 -1.102 1.00 72.12 92 VAL A C 1
ATOM 725 O O . VAL A 1 92 ? -9.548 -10.924 -1.698 1.00 72.12 92 VAL A O 1
ATOM 728 N N . ARG A 1 93 ? -11.028 -9.473 -0.822 1.00 70.75 93 ARG A N 1
ATOM 729 C CA . ARG A 1 93 ? -12.245 -10.211 -1.208 1.00 70.75 93 ARG A CA 1
ATOM 730 C C . ARG A 1 93 ? -12.432 -10.280 -2.714 1.00 70.75 93 ARG A C 1
ATOM 732 O O . ARG A 1 93 ? -12.798 -11.332 -3.221 1.00 70.75 93 ARG A O 1
ATOM 739 N N . ALA A 1 94 ? -12.163 -9.176 -3.409 1.00 68.56 94 ALA A N 1
ATOM 740 C CA . ALA A 1 94 ? -12.256 -9.088 -4.862 1.00 68.56 94 ALA A CA 1
ATOM 741 C C . ALA A 1 94 ? -11.202 -9.946 -5.585 1.00 68.56 94 ALA A C 1
ATOM 743 O O . ALA A 1 94 ? -11.197 -9.977 -6.809 1.00 68.56 94 ALA A O 1
ATOM 744 N N . GLN A 1 95 ? -10.305 -10.620 -4.846 1.00 63.09 95 GLN A N 1
ATOM 745 C CA . GLN A 1 95 ? -9.213 -11.431 -5.386 1.00 63.09 95 GLN A CA 1
ATOM 746 C C . GLN A 1 95 ? -8.435 -10.694 -6.477 1.00 63.09 95 GLN A C 1
ATOM 748 O O . GLN A 1 95 ? -8.090 -11.287 -7.494 1.00 63.09 95 GLN A O 1
ATOM 753 N N . CYS A 1 96 ? -8.170 -9.399 -6.272 1.00 62.34 96 CYS A N 1
ATOM 754 C CA . CYS A 1 96 ? -7.448 -8.597 -7.248 1.00 62.34 96 CYS A CA 1
ATOM 755 C C . CYS A 1 96 ? -6.151 -9.331 -7.652 1.00 62.34 96 CYS A C 1
ATOM 757 O O . CYS A 1 96 ? -5.271 -9.596 -6.820 1.00 62.34 96 CYS A O 1
ATOM 759 N N . SER A 1 97 ? -6.119 -9.753 -8.920 1.00 58.56 97 SER A N 1
ATOM 760 C CA . SER A 1 97 ? -5.095 -10.614 -9.521 1.00 58.56 97 SER A CA 1
ATOM 761 C C . SER A 1 97 ? -3.880 -9.822 -9.994 1.00 58.56 97 SER A C 1
ATOM 763 O O . SER A 1 97 ? -2.887 -10.415 -10.413 1.00 58.56 97 SER A O 1
ATOM 765 N N . THR A 1 98 ? -3.933 -8.492 -9.889 1.00 67.62 98 THR A N 1
ATOM 766 C CA . THR A 1 98 ? -2.850 -7.595 -10.277 1.00 67.62 98 THR A CA 1
ATOM 767 C C . THR A 1 98 ? -1.602 -7.904 -9.460 1.00 67.62 98 THR A C 1
ATOM 769 O O . THR A 1 98 ? -1.572 -7.770 -8.231 1.00 67.62 98 THR A O 1
ATOM 772 N N . ASN A 1 99 ? -0.548 -8.329 -10.152 1.00 66.75 99 ASN A N 1
ATOM 773 C CA . ASN A 1 99 ? 0.741 -8.583 -9.539 1.00 66.75 99 ASN A CA 1
ATOM 774 C C . ASN A 1 99 ? 1.562 -7.291 -9.486 1.00 66.75 99 ASN A C 1
ATOM 776 O O . ASN A 1 99 ? 2.449 -7.075 -10.304 1.00 66.75 99 ASN A O 1
ATOM 780 N N . ILE A 1 100 ? 1.243 -6.432 -8.521 1.00 75.00 100 ILE A N 1
ATOM 781 C CA . ILE A 1 100 ? 1.982 -5.188 -8.307 1.00 75.00 100 ILE A CA 1
ATOM 782 C C . ILE A 1 100 ? 3.281 -5.519 -7.572 1.00 75.00 100 ILE A C 1
ATOM 784 O O . ILE A 1 100 ? 3.254 -5.803 -6.370 1.00 75.00 100 ILE A O 1
ATOM 788 N N . ALA A 1 101 ? 4.403 -5.503 -8.284 1.00 70.75 101 ALA A N 1
ATOM 789 C CA . ALA A 1 101 ? 5.736 -5.695 -7.727 1.00 70.75 101 ALA A CA 1
ATOM 790 C C . ALA A 1 101 ? 6.630 -4.512 -8.103 1.00 70.75 101 ALA A C 1
ATOM 792 O O . ALA A 1 101 ? 6.546 -3.990 -9.211 1.00 70.75 101 ALA A O 1
ATOM 793 N N . ILE A 1 102 ? 7.489 -4.110 -7.169 1.00 68.44 102 ILE A N 1
ATOM 794 C CA . ILE A 1 102 ? 8.587 -3.190 -7.467 1.00 68.44 102 ILE A CA 1
ATOM 795 C C . ILE A 1 102 ? 9.678 -4.022 -8.138 1.00 68.44 102 ILE A C 1
ATOM 797 O O . ILE A 1 102 ? 10.173 -4.971 -7.511 1.00 68.44 102 ILE A O 1
ATOM 801 N N . LEU A 1 103 ? 9.982 -3.693 -9.394 1.00 61.53 103 LEU A N 1
ATOM 802 C CA . LEU A 1 103 ? 11.054 -4.297 -10.188 1.00 61.53 103 LEU A CA 1
ATOM 803 C C . LEU A 1 103 ? 12.421 -3.717 -9.796 1.00 61.53 103 LEU A C 1
ATOM 805 O O . LEU A 1 103 ? 12.477 -2.523 -9.428 1.00 61.53 103 LEU A O 1
#

Secondary structure (DSSP, 8-state):
-PPP-------S--HHHHHHHHTT---SSTTHHHHHHHHHHTTEEE-TTSS-EEETTT--EE---BTS-HHHHHHHHHHHHTTSS----HHHHTT------B-

Sequence (103 aa):
MTPSIVKSDCKGIDEKWRLQMLHGLSFGTDYDQRLCQELAACGFYHVKDTDNIRCAYCTVLIKPKRNVSIMSQHRVLAKQLKKSSTADCLMVRAQCSTNIAIL